Protein AF-A0A518KCK5-F1 (afdb_monomer_lite)

Structure (mmCIF, N/CA/C/O backbone):
data_AF-A0A518KCK5-F1
#
_entry.id   AF-A0A518KCK5-F1
#
loop_
_atom_site.group_PDB
_atom_site.id
_atom_site.type_symbol
_atom_site.label_atom_id
_atom_site.label_alt_id
_atom_site.label_comp_id
_atom_site.label_asym_id
_atom_site.label_entity_id
_atom_site.label_seq_id
_atom_site.pdbx_PDB_ins_code
_atom_site.Cartn_x
_atom_site.Cartn_y
_atom_site.Cartn_z
_atom_site.occupancy
_atom_site.B_iso_or_equiv
_atom_site.auth_seq_id
_atom_site.auth_comp_id
_atom_site.auth_asym_id
_atom_site.auth_atom_id
_atom_site.pdbx_PDB_model_num
ATOM 1 N N . MET A 1 1 ? -8.153 19.467 2.418 1.00 61.47 1 MET A N 1
ATOM 2 C CA . MET A 1 1 ? -8.011 18.110 2.972 1.00 61.47 1 MET A CA 1
ATOM 3 C C . MET A 1 1 ? -6.688 18.112 3.705 1.00 61.47 1 MET A C 1
ATOM 5 O O . MET A 1 1 ? -5.717 18.561 3.111 1.00 61.47 1 MET A O 1
ATOM 9 N N . GLU A 1 2 ? -6.687 17.811 4.998 1.00 73.44 2 GLU A N 1
ATOM 10 C CA . GLU A 1 2 ? -5.462 17.813 5.804 1.00 73.44 2 GLU A CA 1
ATOM 11 C C . GLU A 1 2 ? -4.768 16.465 5.605 1.00 73.44 2 GLU A C 1
ATOM 13 O O . GLU A 1 2 ? -5.410 15.422 5.723 1.00 73.44 2 GLU A O 1
ATOM 18 N N . GLU A 1 3 ? -3.505 16.497 5.190 1.00 80.38 3 GLU A N 1
ATOM 19 C CA . GLU A 1 3 ? -2.725 15.294 4.924 1.00 80.38 3 GLU A CA 1
ATOM 20 C C . GLU A 1 3 ? -2.230 14.689 6.240 1.00 80.38 3 GLU A C 1
ATOM 22 O O . GLU A 1 3 ? -1.619 15.382 7.052 1.00 80.38 3 GLU A O 1
ATOM 27 N N . ASP A 1 4 ? -2.479 13.392 6.432 1.00 89.56 4 ASP A N 1
ATOM 28 C CA . ASP A 1 4 ? -1.935 12.616 7.544 1.00 89.56 4 ASP A CA 1
ATOM 29 C C . ASP A 1 4 ? -0.813 11.704 7.018 1.00 89.56 4 ASP A C 1
ATOM 31 O O . ASP A 1 4 ? -1.108 10.634 6.476 1.00 89.56 4 ASP A O 1
ATOM 35 N N . PRO A 1 5 ? 0.468 12.094 7.155 1.00 87.75 5 PRO A N 1
ATOM 36 C CA . PRO A 1 5 ? 1.593 11.298 6.659 1.00 87.75 5 PRO A CA 1
ATOM 37 C C . PRO A 1 5 ? 1.743 9.957 7.393 1.00 87.75 5 PRO A C 1
ATOM 39 O O . PRO A 1 5 ? 2.468 9.082 6.932 1.00 87.75 5 PRO A O 1
ATOM 42 N N . GLU A 1 6 ? 1.059 9.772 8.526 1.00 92.50 6 GLU A N 1
ATOM 43 C CA . GLU A 1 6 ? 1.061 8.529 9.296 1.00 92.50 6 GLU A CA 1
ATOM 44 C C . GLU A 1 6 ? -0.296 7.815 9.258 1.00 92.50 6 GLU A C 1
ATOM 46 O O . GLU A 1 6 ? -0.589 6.984 10.125 1.00 92.50 6 GLU A O 1
ATOM 51 N N . LEU A 1 7 ? -1.129 8.105 8.247 1.00 94.25 7 LEU A N 1
ATOM 52 C CA . LEU A 1 7 ? -2.438 7.473 8.069 1.00 94.25 7 LEU A CA 1
ATOM 53 C C . LEU A 1 7 ? -2.349 5.946 8.150 1.00 94.25 7 LEU A C 1
ATOM 55 O O . LEU A 1 7 ? -3.210 5.306 8.759 1.00 94.25 7 LEU A O 1
ATOM 59 N N . TRP A 1 8 ? -1.294 5.376 7.572 1.00 94.62 8 TRP A N 1
ATOM 60 C CA . TRP A 1 8 ? -1.061 3.940 7.527 1.00 94.62 8 TRP A CA 1
ATOM 61 C C . TRP A 1 8 ? -1.106 3.259 8.897 1.00 94.62 8 TRP A C 1
ATOM 63 O O . TRP A 1 8 ? -1.677 2.178 9.030 1.00 94.62 8 TRP A O 1
ATOM 73 N N . LYS A 1 9 ? -0.614 3.923 9.951 1.00 95.25 9 LYS A N 1
ATOM 74 C CA . LYS A 1 9 ? -0.610 3.395 11.328 1.00 95.25 9 LYS A CA 1
ATOM 75 C C . LYS A 1 9 ? -2.014 3.210 11.904 1.00 95.25 9 LYS A C 1
ATOM 77 O O . LYS A 1 9 ? -2.188 2.559 12.930 1.00 95.25 9 LYS A O 1
ATOM 82 N N . LYS A 1 10 ? -3.017 3.841 11.291 1.00 94.94 10 LYS A N 1
ATOM 83 C CA . LYS A 1 10 ? -4.418 3.837 11.729 1.00 94.94 10 LYS A CA 1
ATOM 84 C C . LYS A 1 10 ? -5.296 2.948 10.857 1.00 94.94 10 LYS A C 1
ATOM 86 O O . LYS A 1 10 ? -6.481 2.808 11.168 1.00 94.94 10 LYS A O 1
ATOM 91 N N . LEU A 1 11 ? -4.765 2.431 9.749 1.00 96.00 11 LEU A N 1
ATOM 92 C CA . LEU A 1 11 ? -5.498 1.536 8.863 1.00 96.00 11 LEU A CA 1
ATOM 93 C C . LEU A 1 11 ? -5.876 0.253 9.605 1.00 96.00 11 LEU A C 1
ATOM 95 O O . LEU A 1 11 ? -5.294 -0.063 10.646 1.00 96.00 11 LEU A O 1
ATOM 99 N N . LYS A 1 12 ? -6.887 -0.447 9.094 1.00 96.12 12 LYS A N 1
ATOM 100 C CA . LYS A 1 12 ? -7.367 -1.752 9.571 1.00 96.12 12 LYS A CA 1
ATOM 101 C C . LYS A 1 12 ? -7.761 -2.617 8.377 1.00 96.12 12 LYS A C 1
ATOM 103 O O . LYS A 1 12 ? -8.107 -2.041 7.347 1.00 96.12 12 LYS A O 1
ATOM 108 N N . PRO A 1 13 ? -7.801 -3.959 8.500 1.00 96.88 13 PRO A N 1
ATOM 109 C CA . PRO A 1 13 ? -8.267 -4.801 7.406 1.00 96.88 13 PRO A CA 1
ATOM 110 C C . PRO A 1 13 ? -9.683 -4.398 6.978 1.00 96.88 13 PRO A C 1
ATOM 112 O O . PRO A 1 13 ? -10.546 -4.151 7.825 1.00 96.88 13 PRO A O 1
ATOM 115 N N . GLY A 1 14 ? -9.907 -4.305 5.671 1.00 96.88 14 GLY A N 1
ATOM 116 C CA . GLY A 1 14 ? -11.140 -3.819 5.056 1.00 96.88 14 GLY A CA 1
ATOM 117 C C . GLY A 1 14 ? -11.226 -2.299 4.874 1.00 96.88 14 GLY A C 1
ATOM 118 O O . GLY A 1 14 ? -12.127 -1.844 4.166 1.00 96.88 14 GLY A O 1
ATOM 119 N N . ASP A 1 15 ? -10.313 -1.505 5.452 1.00 97.44 15 ASP A N 1
ATOM 120 C CA . ASP A 1 15 ? -10.216 -0.083 5.110 1.00 97.44 15 ASP A CA 1
ATOM 121 C C . ASP A 1 15 ? -9.868 0.057 3.620 1.00 97.44 15 ASP A C 1
ATOM 123 O O . ASP A 1 15 ? -9.031 -0.667 3.076 1.00 97.44 15 ASP A O 1
ATOM 127 N N . ARG A 1 16 ? -10.518 1.018 2.962 1.00 97.69 16 ARG A N 1
ATOM 128 C CA . ARG A 1 16 ? -10.298 1.338 1.551 1.00 97.69 16 ARG A CA 1
ATOM 129 C C . ARG A 1 16 ? -9.457 2.594 1.459 1.00 97.69 16 ARG A C 1
ATOM 131 O O . ARG A 1 16 ? -9.804 3.614 2.062 1.00 97.69 16 ARG A O 1
ATOM 138 N N . VAL A 1 17 ? -8.375 2.537 0.700 1.00 97.12 17 VAL A N 1
ATOM 139 C CA . VAL A 1 17 ? -7.455 3.661 0.524 1.00 97.12 17 VAL A CA 1
ATOM 140 C C . VAL A 1 17 ? -7.090 3.846 -0.937 1.00 97.12 17 VAL A C 1
ATOM 142 O O . VAL A 1 17 ? -7.326 2.976 -1.770 1.00 97.12 17 VAL A O 1
ATOM 145 N N . ARG A 1 18 ? -6.513 4.994 -1.264 1.00 96.38 18 ARG A N 1
ATOM 146 C CA . ARG A 1 18 ? -5.832 5.207 -2.541 1.00 96.38 18 ARG A CA 1
ATOM 147 C C . ARG A 1 18 ? -4.655 6.150 -2.364 1.00 96.38 18 ARG A C 1
ATOM 149 O O . ARG A 1 18 ? -4.638 6.946 -1.424 1.00 96.38 18 ARG A O 1
ATOM 156 N N . PHE A 1 19 ? -3.728 6.110 -3.310 1.00 95.19 19 PHE A N 1
ATOM 157 C CA . PHE A 1 19 ? -2.702 7.135 -3.441 1.00 95.19 19 PHE A CA 1
ATOM 158 C C . PHE A 1 19 ? -3.277 8.349 -4.179 1.00 95.19 19 PHE A C 1
ATOM 160 O O . PHE A 1 19 ? -3.730 8.230 -5.317 1.00 95.19 19 PHE A O 1
ATOM 167 N N . PHE A 1 20 ? -3.278 9.523 -3.543 1.00 94.56 20 PHE A N 1
ATOM 168 C CA . PHE A 1 20 ? -3.701 10.781 -4.183 1.00 94.56 20 PHE A CA 1
ATOM 169 C C . PHE A 1 20 ? -2.531 11.545 -4.816 1.00 94.56 20 PHE A C 1
ATOM 171 O O . PHE A 1 20 ? -2.740 12.481 -5.590 1.00 94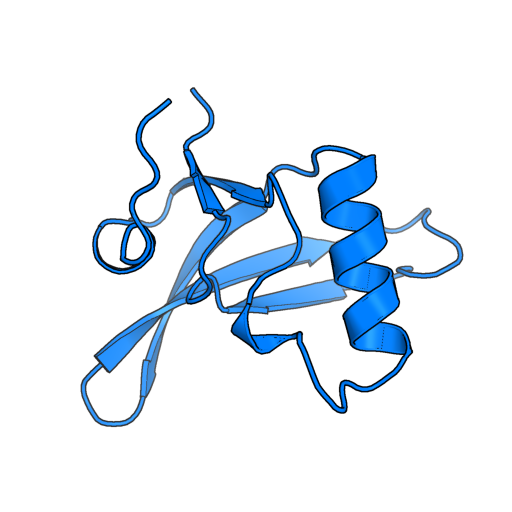.56 20 PHE A O 1
ATOM 178 N N . ARG A 1 21 ? -1.299 11.153 -4.483 1.00 94.06 21 ARG A N 1
ATOM 179 C CA . ARG A 1 21 ? -0.053 11.640 -5.073 1.00 94.06 21 ARG A CA 1
ATOM 180 C C . ARG A 1 21 ? 1.023 10.565 -4.980 1.00 94.06 21 ARG A C 1
ATOM 182 O O . ARG A 1 21 ? 0.877 9.602 -4.234 1.00 94.06 21 ARG A O 1
ATOM 189 N N . MET A 1 22 ? 2.120 10.778 -5.699 1.00 92.56 22 MET A N 1
ATOM 190 C CA . MET A 1 22 ? 3.325 9.970 -5.544 1.00 92.56 22 MET A CA 1
ATOM 191 C C . MET A 1 22 ? 3.875 10.114 -4.108 1.00 92.56 22 MET A C 1
ATOM 193 O O . MET A 1 22 ? 4.008 11.2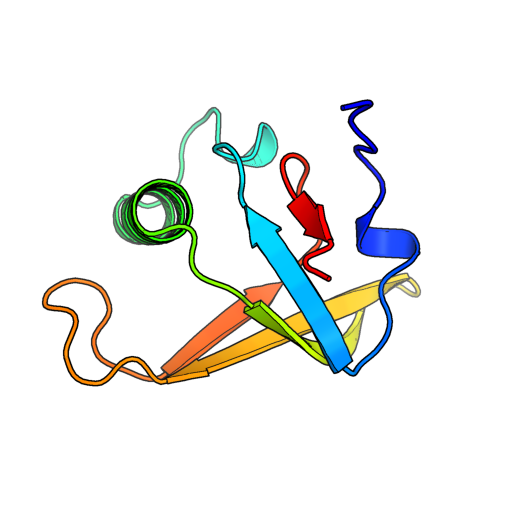57 -3.638 1.00 92.56 22 MET A O 1
ATOM 197 N N . PRO A 1 23 ? 4.200 9.006 -3.418 1.00 91.50 23 PRO A N 1
ATOM 198 C CA . PRO A 1 23 ? 4.915 9.043 -2.150 1.00 91.50 23 PRO A CA 1
ATOM 199 C C . PRO A 1 23 ? 6.235 9.804 -2.232 1.00 91.50 23 PRO A C 1
ATOM 201 O O . PRO A 1 23 ? 6.963 9.734 -3.226 1.00 91.50 23 PRO A O 1
ATOM 204 N N . SER A 1 24 ? 6.574 10.505 -1.155 1.00 90.06 24 SER A N 1
ATOM 205 C CA . SER A 1 24 ? 7.858 11.195 -1.019 1.00 90.06 24 SER A CA 1
ATOM 206 C C . SER A 1 24 ? 9.034 10.218 -0.931 1.00 90.06 24 SER A C 1
ATOM 208 O O . SER A 1 24 ? 10.132 10.540 -1.379 1.00 90.06 24 SER A O 1
ATOM 210 N N . THR A 1 25 ? 8.796 9.005 -0.426 1.00 83.94 25 THR A N 1
ATOM 211 C CA . THR A 1 25 ? 9.761 7.892 -0.365 1.00 83.94 25 THR A CA 1
ATOM 212 C C . THR A 1 25 ? 10.251 7.465 -1.748 1.00 83.94 25 THR A C 1
ATOM 214 O O . THR A 1 25 ? 11.380 6.996 -1.886 1.00 83.94 25 THR A O 1
ATOM 217 N N . LEU A 1 26 ? 9.441 7.695 -2.787 1.00 83.81 26 LEU A N 1
ATOM 218 C CA . LEU A 1 26 ? 9.779 7.395 -4.176 1.00 83.81 26 LEU A CA 1
ATOM 219 C C . LEU A 1 26 ? 10.497 8.554 -4.890 1.00 83.81 26 LEU A C 1
ATOM 221 O O . LEU A 1 26 ? 10.835 8.452 -6.072 1.00 83.81 26 LEU A O 1
ATOM 225 N N . VAL A 1 27 ? 10.778 9.657 -4.186 1.00 74.19 27 VAL A N 1
ATOM 226 C CA . VAL A 1 27 ? 11.602 10.763 -4.690 1.00 74.19 27 VAL A CA 1
ATOM 227 C C . VAL A 1 27 ? 13.078 10.365 -4.577 1.00 74.19 27 VAL A C 1
ATOM 229 O O . VAL A 1 27 ? 13.761 10.659 -3.600 1.00 74.19 27 VAL A O 1
ATOM 232 N N . GLY A 1 28 ? 13.583 9.657 -5.589 1.00 75.12 28 GLY A N 1
ATOM 233 C CA . GLY A 1 28 ? 14.952 9.140 -5.623 1.00 75.12 28 GLY A CA 1
ATOM 234 C C . GLY A 1 28 ? 15.151 8.087 -6.712 1.00 75.12 28 GLY A C 1
ATOM 235 O O . GLY A 1 28 ? 14.415 8.058 -7.698 1.00 75.12 28 GLY A O 1
ATOM 236 N N . TYR A 1 29 ? 16.154 7.217 -6.552 1.00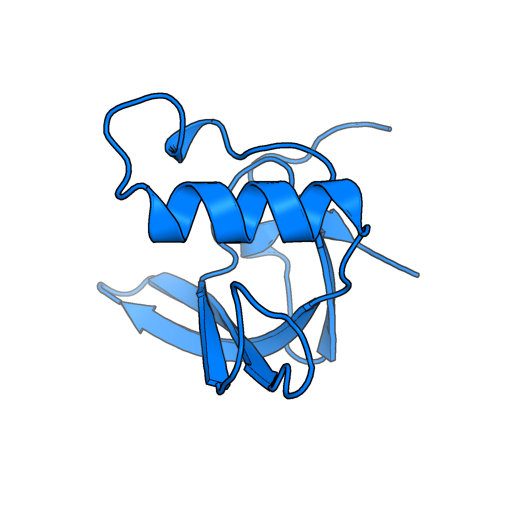 73.94 29 TYR A N 1
ATOM 237 C CA . TYR A 1 29 ? 16.268 6.040 -7.415 1.00 73.94 29 TYR A CA 1
ATOM 238 C C . TYR A 1 29 ? 15.244 4.992 -6.980 1.00 73.94 29 TYR A C 1
ATOM 240 O O . TYR A 1 29 ? 15.372 4.392 -5.916 1.00 73.94 29 TYR A O 1
ATOM 248 N N . VAL A 1 30 ? 14.249 4.775 -7.831 1.00 82.44 30 VAL A N 1
ATOM 249 C CA . VAL A 1 30 ? 13.233 3.730 -7.707 1.00 82.44 30 VAL A CA 1
ATOM 250 C C . VAL A 1 30 ? 13.270 2.920 -9.004 1.00 82.44 30 VAL A C 1
ATOM 252 O O . VAL A 1 30 ? 13.407 3.530 -10.071 1.00 82.44 30 VAL A O 1
ATOM 255 N N . PRO A 1 31 ? 13.167 1.579 -8.955 1.00 87.69 31 PRO A N 1
ATOM 256 C CA . PRO A 1 31 ? 13.013 0.774 -10.162 1.00 87.69 31 PRO A CA 1
ATOM 257 C C . PRO A 1 31 ? 11.873 1.307 -11.039 1.00 87.69 31 PRO A C 1
ATOM 259 O O . PRO A 1 31 ? 10.806 1.666 -10.539 1.00 87.69 31 PRO A O 1
ATOM 262 N N . GLU A 1 32 ? 12.095 1.375 -12.352 1.00 88.38 32 GLU A N 1
ATOM 263 C CA . GLU A 1 32 ? 11.144 1.994 -13.286 1.00 88.38 32 GLU A CA 1
ATOM 264 C C . GLU A 1 32 ? 9.746 1.357 -13.211 1.00 88.38 32 GLU A C 1
ATOM 266 O O . GLU A 1 32 ? 8.745 2.067 -13.243 1.00 88.38 32 GLU A O 1
ATOM 271 N N . GLU A 1 33 ? 9.675 0.038 -13.037 1.00 85.25 33 GLU A N 1
ATOM 272 C CA . GLU A 1 33 ? 8.418 -0.704 -12.883 1.00 85.25 33 GLU A CA 1
ATOM 273 C C . GLU A 1 33 ? 7.630 -0.263 -11.643 1.00 85.25 33 GLU A C 1
ATOM 275 O O . GLU A 1 33 ? 6.439 0.028 -11.740 1.00 85.25 33 GLU A O 1
ATOM 280 N N . THR A 1 34 ? 8.300 -0.115 -10.495 1.00 87.19 34 THR A N 1
ATOM 281 C CA . THR A 1 34 ? 7.674 0.379 -9.260 1.00 87.19 34 THR A CA 1
ATOM 282 C C . THR A 1 34 ? 7.138 1.791 -9.459 1.00 87.19 34 THR A C 1
ATOM 284 O O . THR A 1 34 ? 6.001 2.082 -9.099 1.00 87.19 34 THR A O 1
ATOM 287 N N . ARG A 1 35 ? 7.920 2.671 -10.092 1.00 89.19 35 ARG A N 1
ATOM 288 C CA . ARG A 1 35 ? 7.465 4.031 -10.388 1.00 89.19 35 ARG A CA 1
ATOM 289 C C . ARG A 1 35 ? 6.212 4.027 -11.271 1.00 89.19 35 ARG A C 1
ATOM 291 O O . ARG A 1 35 ? 5.252 4.719 -10.939 1.00 89.19 35 ARG A O 1
ATOM 298 N N . ARG A 1 36 ? 6.201 3.240 -12.352 1.00 89.19 36 ARG A N 1
ATOM 299 C CA . ARG A 1 36 ? 5.052 3.127 -13.269 1.00 89.19 36 ARG A CA 1
ATOM 300 C C . ARG A 1 36 ? 3.797 2.613 -12.565 1.00 89.19 36 ARG A C 1
ATOM 302 O O . ARG A 1 36 ? 2.715 3.132 -12.823 1.00 89.19 36 ARG A O 1
ATOM 309 N N . LEU A 1 37 ? 3.935 1.651 -11.650 1.00 89.81 37 LEU A N 1
ATOM 310 C CA . LEU A 1 37 ? 2.822 1.153 -10.837 1.00 89.81 37 LEU A CA 1
ATOM 311 C C . LEU A 1 37 ? 2.183 2.276 -10.006 1.00 89.81 37 LEU A C 1
ATOM 313 O O . LEU A 1 37 ? 0.968 2.466 -10.059 1.00 89.81 37 LEU A O 1
ATOM 317 N N . TYR A 1 38 ? 2.981 3.064 -9.283 1.00 91.56 38 TYR A N 1
ATOM 318 C CA . TYR A 1 38 ? 2.447 4.181 -8.497 1.00 91.56 38 TYR A CA 1
ATOM 319 C C . TYR A 1 38 ? 1.878 5.306 -9.369 1.00 91.56 38 TYR A C 1
ATOM 321 O O . TYR A 1 38 ? 0.825 5.849 -9.033 1.00 91.56 38 TYR A O 1
ATOM 329 N N . GLU A 1 39 ? 2.522 5.641 -10.493 1.00 92.19 39 GLU A N 1
ATOM 330 C CA . GLU A 1 39 ? 1.991 6.618 -11.457 1.00 92.19 39 GLU A CA 1
ATOM 331 C C . GLU A 1 39 ? 0.603 6.183 -11.946 1.00 92.19 39 GLU A C 1
ATOM 333 O O . GLU A 1 39 ? -0.344 6.970 -11.884 1.00 92.19 39 GLU A O 1
ATOM 338 N N . TRP A 1 40 ? 0.457 4.910 -12.318 1.00 92.00 40 TRP A N 1
ATOM 339 C CA . TRP A 1 40 ? -0.818 4.341 -12.739 1.00 92.00 40 TRP A CA 1
ATOM 340 C C . TRP A 1 40 ? -1.875 4.392 -11.629 1.00 92.00 40 TRP A C 1
ATOM 342 O O . TRP A 1 40 ? -2.991 4.850 -11.884 1.00 92.00 40 TRP A O 1
ATOM 352 N N . MET A 1 41 ? -1.539 3.987 -10.396 1.00 93.62 41 MET A N 1
ATOM 353 C CA . MET A 1 41 ? -2.482 4.000 -9.267 1.00 93.62 41 MET A CA 1
ATOM 354 C C . MET A 1 41 ? -3.003 5.408 -8.966 1.00 93.62 41 MET A C 1
ATOM 356 O O . MET A 1 41 ? -4.200 5.583 -8.727 1.00 93.62 41 MET A O 1
ATOM 360 N N . VAL A 1 42 ? -2.123 6.414 -9.006 1.00 94.69 42 VAL A N 1
ATOM 361 C CA . VAL A 1 42 ? -2.485 7.821 -8.784 1.00 94.69 42 VAL A CA 1
ATOM 362 C C . VAL A 1 42 ? -3.355 8.344 -9.928 1.00 94.69 42 VAL A C 1
ATOM 364 O O . VAL A 1 42 ? -4.409 8.931 -9.677 1.00 94.69 42 VAL A O 1
ATOM 367 N N . GLU A 1 43 ? -2.953 8.112 -11.181 1.00 94.31 43 GLU A N 1
ATOM 368 C CA . GLU A 1 43 ? -3.688 8.560 -12.372 1.00 94.31 43 GLU A CA 1
ATOM 369 C C . GLU A 1 43 ? -5.108 7.978 -12.416 1.00 94.31 43 GLU A C 1
ATOM 371 O O . GLU A 1 43 ? -6.084 8.703 -12.630 1.00 94.31 43 GLU A O 1
ATOM 376 N N . HIS A 1 44 ? -5.237 6.680 -12.139 1.00 92.81 44 HIS A N 1
ATOM 377 C CA . HIS A 1 44 ? -6.502 5.951 -12.217 1.00 92.81 44 HIS A CA 1
ATOM 378 C C . HIS A 1 44 ? -7.315 6.020 -10.921 1.00 92.81 44 HIS A C 1
ATOM 380 O O . HIS A 1 44 ? -8.428 5.493 -10.867 1.00 92.81 44 HIS A O 1
ATOM 386 N N . LYS A 1 45 ? -6.794 6.686 -9.879 1.00 94.62 45 LYS A N 1
ATOM 387 C CA . LYS A 1 45 ? -7.394 6.742 -8.536 1.00 94.62 45 LYS A CA 1
ATOM 388 C C . LYS A 1 45 ? -7.731 5.343 -8.014 1.00 94.62 45 LYS A C 1
ATOM 390 O O . LYS A 1 45 ? -8.808 5.138 -7.445 1.00 94.62 45 LYS A O 1
ATOM 395 N N . HIS A 1 46 ? -6.828 4.397 -8.258 1.00 94.69 46 HIS A N 1
ATOM 396 C CA . HIS A 1 46 ? -7.024 2.992 -7.940 1.00 94.69 46 HIS A CA 1
ATOM 397 C C . HIS A 1 46 ? -7.260 2.820 -6.437 1.00 94.69 46 HIS A C 1
ATOM 399 O O . HIS A 1 46 ? -6.529 3.377 -5.618 1.00 94.69 46 HIS A O 1
ATOM 405 N N . VAL A 1 47 ? -8.314 2.083 -6.082 1.00 96.25 47 VAL A N 1
ATOM 406 C CA . VAL A 1 47 ? -8.698 1.864 -4.686 1.00 96.25 47 VAL A CA 1
ATOM 407 C C . VAL A 1 47 ? -8.128 0.535 -4.226 1.00 96.25 47 VAL A C 1
ATOM 409 O O . VAL A 1 47 ? -8.547 -0.514 -4.704 1.00 96.25 47 VAL A O 1
ATOM 412 N N . LEU A 1 48 ? -7.224 0.614 -3.262 1.00 96.62 48 LEU A N 1
ATOM 413 C CA . LEU A 1 48 ? -6.633 -0.513 -2.562 1.00 96.62 48 LEU A CA 1
ATOM 414 C C . LEU A 1 48 ? -7.475 -0.842 -1.327 1.00 96.62 48 LEU A C 1
ATOM 416 O O . LEU A 1 48 ? -8.109 0.036 -0.726 1.00 96.62 48 LEU A O 1
ATOM 420 N N . VAL A 1 49 ? -7.476 -2.112 -0.945 1.00 97.62 49 VAL A N 1
ATOM 421 C CA . VAL A 1 49 ? -8.130 -2.606 0.269 1.00 97.62 49 VAL A CA 1
ATOM 422 C C . VAL A 1 49 ? -7.045 -3.147 1.180 1.00 97.62 49 VAL A C 1
ATOM 424 O O . VAL A 1 49 ? -6.173 -3.878 0.735 1.00 97.62 49 VAL A O 1
ATOM 427 N N . VAL A 1 50 ? -7.068 -2.773 2.454 1.00 97.69 50 VAL A N 1
ATOM 428 C CA . VAL A 1 50 ? -6.157 -3.374 3.431 1.00 97.69 50 VAL A CA 1
ATOM 429 C C . VAL A 1 50 ? -6.592 -4.823 3.643 1.00 97.69 50 VAL A C 1
ATOM 431 O O . VAL A 1 50 ? -7.666 -5.064 4.195 1.00 97.69 50 VAL A O 1
ATOM 434 N N . ASP A 1 51 ? -5.774 -5.778 3.226 1.00 97.44 51 ASP A N 1
ATOM 435 C CA . ASP A 1 51 ? -6.118 -7.201 3.273 1.00 97.44 51 ASP A CA 1
ATOM 436 C C . ASP A 1 51 ? -5.573 -7.870 4.533 1.00 97.44 51 ASP A C 1
ATOM 438 O O . ASP A 1 51 ? -6.294 -8.587 5.232 1.00 97.44 51 ASP A O 1
ATOM 442 N N . HIS A 1 52 ? -4.308 -7.605 4.857 1.00 96.88 52 HIS A N 1
ATOM 443 C CA . HIS A 1 52 ? -3.617 -8.231 5.979 1.00 96.88 52 HIS A CA 1
ATOM 444 C C . HIS A 1 52 ? -2.537 -7.324 6.583 1.00 96.88 52 HIS A C 1
ATOM 446 O O . HIS A 1 52 ? -2.290 -6.212 6.112 1.00 96.88 52 HIS A O 1
ATOM 452 N N . TYR A 1 53 ? -1.929 -7.811 7.668 1.00 97.06 53 TYR A N 1
ATOM 453 C CA . TYR A 1 53 ? -0.762 -7.209 8.302 1.00 97.06 53 TYR A CA 1
ATOM 454 C C . TYR A 1 53 ? 0.369 -8.212 8.358 1.00 97.06 53 TYR A C 1
ATOM 456 O O . TYR A 1 53 ? 0.128 -9.362 8.723 1.00 97.06 53 TYR A O 1
ATOM 464 N N . ASP A 1 54 ? 1.581 -7.718 8.136 1.00 96.44 54 ASP A N 1
ATOM 465 C CA . ASP A 1 54 ? 2.798 -8.428 8.504 1.00 96.44 54 ASP A CA 1
ATOM 466 C C . ASP A 1 54 ? 3.563 -7.638 9.561 1.00 96.44 54 ASP A C 1
ATOM 468 O O . ASP A 1 54 ? 3.760 -6.424 9.444 1.00 96.44 54 ASP A O 1
ATOM 472 N N . THR A 1 55 ? 4.018 -8.343 10.596 1.00 95.25 55 THR A N 1
ATOM 473 C CA . THR A 1 55 ? 4.868 -7.771 11.639 1.00 95.25 55 THR A CA 1
ATOM 474 C C . THR A 1 55 ? 6.334 -7.907 11.233 1.00 95.25 55 THR A C 1
ATOM 476 O O . THR A 1 55 ? 6.867 -9.016 11.163 1.00 95.25 55 THR A O 1
ATOM 479 N N . ILE A 1 56 ? 7.010 -6.780 11.024 1.00 93.50 56 ILE A N 1
ATOM 480 C CA . ILE A 1 56 ? 8.437 -6.716 10.684 1.00 93.50 56 ILE A CA 1
ATOM 481 C C . ILE A 1 56 ? 9.130 -5.887 11.763 1.00 93.50 56 ILE A C 1
ATOM 483 O O . ILE A 1 56 ? 8.712 -4.769 12.054 1.00 93.50 56 ILE A O 1
ATOM 487 N N . ASP A 1 57 ? 10.148 -6.455 12.411 1.00 94.44 57 ASP A N 1
ATOM 488 C CA . ASP A 1 57 ? 10.890 -5.811 13.508 1.00 94.44 57 ASP A CA 1
ATOM 489 C C . ASP A 1 57 ? 9.995 -5.25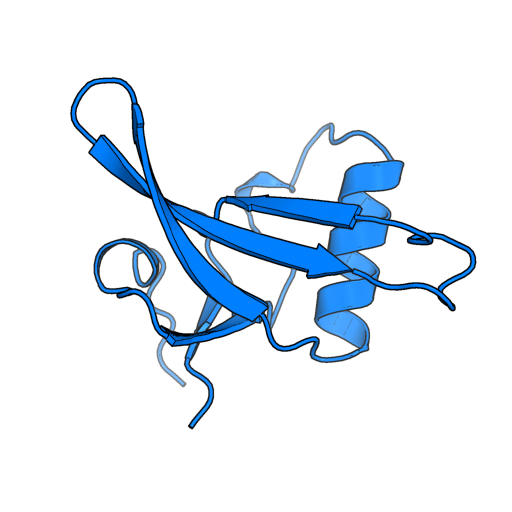0 14.638 1.00 94.44 57 ASP A C 1
ATOM 491 O O . ASP A 1 57 ? 10.312 -4.253 15.287 1.00 94.44 57 ASP A O 1
ATOM 495 N N . GLY A 1 58 ? 8.862 -5.914 14.897 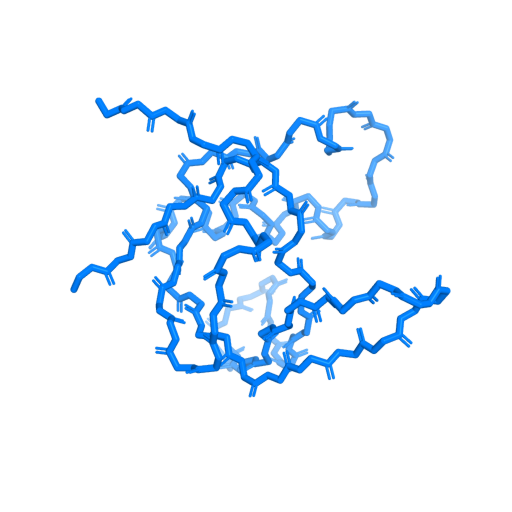1.00 94.81 58 GLY A N 1
ATOM 496 C CA . GLY A 1 58 ? 7.895 -5.523 15.928 1.00 94.81 58 GLY A CA 1
ATOM 497 C C . GLY A 1 58 ? 6.938 -4.397 15.523 1.00 94.81 58 GLY A C 1
ATOM 498 O O . GLY A 1 58 ? 6.226 -3.881 16.384 1.00 94.81 58 GLY A O 1
ATOM 499 N N . ILE A 1 59 ? 6.914 -4.016 14.245 1.00 94.44 59 ILE A N 1
ATOM 500 C CA . ILE A 1 59 ? 5.989 -3.030 13.680 1.00 94.44 59 ILE A CA 1
ATOM 501 C C . ILE A 1 59 ? 5.022 -3.749 12.738 1.00 94.44 59 ILE A C 1
ATOM 503 O O . ILE A 1 59 ? 5.452 -4.486 11.854 1.00 94.44 59 ILE A O 1
ATOM 507 N N . ASP A 1 60 ? 3.723 -3.515 12.924 1.00 94.94 60 ASP A N 1
ATOM 508 C CA . ASP A 1 60 ? 2.678 -4.054 12.054 1.00 94.94 60 ASP A CA 1
ATOM 509 C C . ASP A 1 60 ? 2.499 -3.159 10.824 1.00 94.94 60 ASP A C 1
ATOM 511 O O . ASP A 1 60 ? 2.138 -1.982 10.940 1.00 94.94 60 ASP A O 1
ATOM 515 N N . TYR A 1 61 ? 2.727 -3.725 9.642 1.00 96.50 61 TYR A N 1
ATOM 516 C CA . TYR A 1 61 ? 2.579 -3.038 8.365 1.00 96.50 61 TYR A CA 1
ATOM 517 C C . TYR A 1 61 ? 1.320 -3.518 7.640 1.00 96.50 61 TYR A C 1
ATOM 519 O O . TYR A 1 61 ? 1.174 -4.725 7.460 1.00 96.50 61 TYR A O 1
ATOM 527 N N . PRO A 1 62 ? 0.412 -2.616 7.227 1.00 97.81 62 PRO A N 1
ATOM 528 C CA . PRO A 1 62 ? -0.749 -2.981 6.422 1.00 97.81 62 PRO A CA 1
ATOM 529 C C . PRO A 1 62 ? -0.340 -3.283 4.978 1.00 97.81 62 PRO A C 1
ATOM 531 O O . PRO A 1 62 ? 0.444 -2.537 4.389 1.00 97.81 62 PRO A O 1
ATOM 534 N N . TRP A 1 63 ? -0.932 -4.316 4.390 1.00 97.75 63 TRP A N 1
ATOM 535 C CA . TRP A 1 63 ? -0.702 -4.721 3.003 1.00 97.75 63 TRP A CA 1
ATOM 536 C C . TRP A 1 63 ? -2.001 -4.756 2.203 1.00 97.75 63 TRP A C 1
ATOM 538 O O . TRP A 1 63 ? -3.084 -4.943 2.763 1.00 97.75 63 TRP A O 1
ATOM 548 N N . SER A 1 64 ? -1.876 -4.580 0.890 1.00 97.50 64 SER A N 1
ATOM 549 C CA . SER A 1 64 ? -2.944 -4.809 -0.080 1.00 97.50 64 SER A CA 1
ATOM 550 C C . SER A 1 64 ? -2.462 -5.751 -1.173 1.00 97.50 64 SER A C 1
ATOM 552 O O . SER A 1 64 ? -1.412 -5.516 -1.777 1.00 97.50 64 SER A O 1
ATOM 554 N N . ASP A 1 65 ? -3.256 -6.784 -1.422 1.00 95.19 65 ASP A N 1
ATOM 555 C CA . ASP A 1 65 ? -3.081 -7.760 -2.481 1.00 95.19 65 ASP A CA 1
ATOM 556 C C . ASP A 1 65 ? -4.213 -7.602 -3.493 1.00 95.19 65 ASP A C 1
ATOM 558 O O . ASP A 1 65 ? -5.398 -7.658 -3.161 1.00 95.19 65 ASP A O 1
ATOM 562 N N . TRP A 1 66 ? -3.872 -7.457 -4.766 1.00 93.19 66 TRP A N 1
ATOM 563 C CA . TRP A 1 66 ? -4.884 -7.411 -5.813 1.00 93.19 66 TRP A CA 1
ATOM 564 C C . TRP A 1 66 ? -4.392 -8.042 -7.106 1.00 93.19 66 TRP A C 1
ATOM 566 O O . TRP A 1 66 ? -3.218 -8.363 -7.282 1.00 93.19 66 TRP A O 1
ATOM 576 N N . PHE A 1 67 ? -5.332 -8.254 -8.019 1.00 88.00 67 PHE A N 1
ATOM 577 C CA . PHE A 1 67 ? -5.072 -8.841 -9.320 1.00 88.00 67 PHE A CA 1
ATOM 578 C C . PHE A 1 67 ? -5.621 -7.928 -10.409 1.00 88.00 67 PHE A C 1
ATOM 580 O O . PHE A 1 67 ? -6.805 -7.590 -10.390 1.00 88.00 67 PHE A O 1
ATOM 587 N N . GLU A 1 68 ? -4.770 -7.552 -11.360 1.00 86.88 68 GLU A N 1
ATOM 588 C CA . GLU A 1 68 ? -5.135 -6.702 -12.491 1.00 86.88 68 GLU A CA 1
ATOM 589 C C . GLU A 1 68 ? -4.859 -7.451 -13.807 1.00 86.88 68 GLU A C 1
ATOM 591 O O . GLU A 1 68 ? -3.727 -7.470 -14.282 1.00 86.88 68 GLU A O 1
ATOM 596 N N . PRO A 1 69 ? -5.857 -8.131 -14.404 1.00 78.06 69 PRO A N 1
ATOM 597 C CA . PRO A 1 69 ? -5.635 -8.977 -15.580 1.00 78.06 69 PRO A CA 1
ATOM 598 C C . PRO A 1 69 ? -5.529 -8.229 -16.911 1.00 78.06 69 PRO A C 1
ATOM 600 O O . PRO A 1 69 ? -5.200 -8.851 -17.912 1.00 78.06 69 PRO A O 1
ATOM 603 N N . ASN A 1 70 ? -5.875 -6.940 -16.976 1.00 77.56 70 ASN A N 1
ATOM 604 C CA . ASN A 1 70 ? -6.029 -6.232 -18.256 1.00 77.56 70 ASN A CA 1
ATOM 605 C C . ASN A 1 70 ? -5.232 -4.922 -18.329 1.00 77.56 70 ASN A C 1
ATOM 607 O O . ASN A 1 70 ? -5.594 -4.022 -19.089 1.00 77.56 70 ASN A O 1
ATOM 611 N N . CYS A 1 71 ? -4.160 -4.792 -17.547 1.00 74.25 71 CYS A N 1
ATOM 612 C CA . CYS A 1 71 ? -3.283 -3.629 -17.600 1.00 74.25 71 CYS A CA 1
ATOM 613 C C . CYS A 1 71 ? -1.953 -4.006 -18.258 1.00 74.25 71 CYS A C 1
ATOM 615 O O . 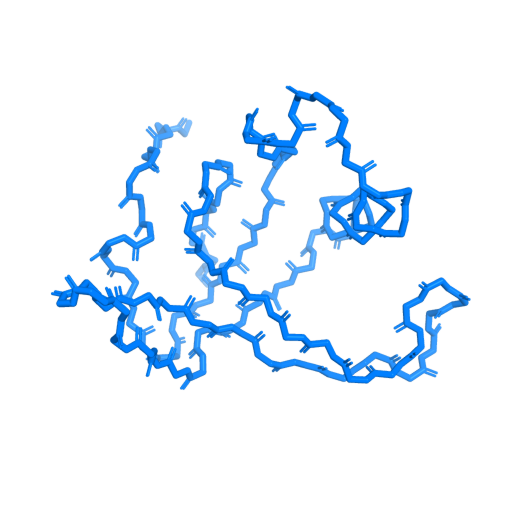CYS A 1 71 ? -1.171 -4.747 -17.679 1.00 74.25 71 CYS A O 1
ATOM 617 N N . GLU A 1 72 ? -1.670 -3.462 -19.446 1.00 71.94 72 GLU A N 1
ATOM 618 C CA . GLU A 1 72 ? -0.471 -3.772 -20.255 1.00 71.94 72 GLU A CA 1
ATOM 619 C C . GLU A 1 72 ? 0.860 -3.633 -19.487 1.00 71.94 72 GLU A C 1
ATOM 621 O O . GLU A 1 72 ? 1.856 -4.267 -19.827 1.00 71.94 72 GLU A O 1
ATOM 626 N N . HIS A 1 73 ? 0.890 -2.814 -18.435 1.00 69.88 73 HIS A N 1
ATOM 627 C CA . HIS A 1 73 ? 2.079 -2.596 -17.609 1.00 69.88 73 HIS A CA 1
ATOM 628 C C . HIS A 1 73 ? 1.993 -3.215 -16.213 1.00 69.88 73 HIS A C 1
ATOM 630 O O . HIS A 1 73 ? 2.987 -3.187 -15.496 1.00 69.88 73 HIS A O 1
ATOM 636 N N . LEU A 1 74 ? 0.833 -3.754 -15.831 1.00 78.75 74 LEU A N 1
ATOM 637 C CA . LEU A 1 74 ? 0.535 -4.275 -14.496 1.00 78.75 74 LEU A CA 1
ATOM 638 C C . LEU A 1 74 ? -0.267 -5.577 -14.578 1.00 78.75 74 LEU A C 1
ATOM 640 O O . LEU A 1 74 ? -1.110 -5.835 -13.726 1.00 78.75 74 LEU A O 1
ATOM 644 N N . GLU A 1 75 ? -0.061 -6.394 -15.607 1.00 84.69 75 GLU A N 1
ATOM 645 C CA . GLU A 1 75 ? -0.783 -7.657 -15.712 1.00 84.69 75 GLU A CA 1
ATOM 646 C C . GLU A 1 75 ? -0.304 -8.615 -14.616 1.00 84.69 75 GLU A C 1
ATOM 648 O O . GLU A 1 75 ? 0.876 -8.964 -14.558 1.00 84.69 75 GLU A O 1
ATOM 653 N N . GLY A 1 76 ? -1.217 -9.047 -13.746 1.00 88.31 76 GLY A N 1
ATOM 654 C CA . GLY A 1 76 ? -0.937 -10.080 -12.753 1.00 88.31 76 GLY A CA 1
ATOM 655 C C . GLY A 1 76 ? -1.318 -9.720 -11.323 1.00 88.31 76 GLY A C 1
ATOM 656 O O . GLY A 1 76 ? -2.132 -8.830 -11.071 1.00 88.31 76 GLY A O 1
ATOM 657 N N . SER A 1 77 ? -0.762 -10.493 -10.389 1.00 91.38 77 SER A N 1
ATOM 658 C CA . SER A 1 77 ? -0.930 -10.288 -8.951 1.00 91.38 77 SER A CA 1
ATOM 659 C C . SER A 1 77 ? 0.078 -9.269 -8.446 1.00 91.38 77 SER A C 1
ATOM 661 O O . SER A 1 77 ? 1.271 -9.384 -8.729 1.00 91.38 77 SER A O 1
ATOM 663 N N . HIS A 1 78 ? -0.401 -8.329 -7.643 1.00 91.44 78 HIS A N 1
ATOM 664 C CA . HIS A 1 78 ? 0.399 -7.287 -7.021 1.00 91.44 78 HIS A CA 1
ATOM 665 C C . HIS A 1 78 ? 0.169 -7.295 -5.524 1.00 91.44 78 HIS A C 1
ATOM 667 O O . HIS A 1 78 ? -0.946 -7.525 -5.059 1.00 91.44 78 HIS A O 1
ATOM 673 N N . THR A 1 79 ? 1.238 -7.001 -4.801 1.00 93.12 79 THR A N 1
ATOM 674 C CA . THR A 1 79 ? 1.249 -6.902 -3.348 1.00 93.12 79 THR A CA 1
ATOM 675 C C . THR A 1 79 ? 2.000 -5.629 -2.994 1.00 93.12 79 THR A C 1
ATOM 677 O O . THR A 1 79 ? 3.135 -5.431 -3.436 1.00 93.12 79 THR A O 1
ATOM 680 N N . ILE A 1 80 ? 1.364 -4.747 -2.228 1.00 93.56 80 ILE A N 1
ATOM 681 C CA . ILE A 1 80 ? 1.932 -3.459 -1.827 1.00 93.56 80 ILE A CA 1
ATOM 682 C C . ILE A 1 80 ? 1.781 -3.249 -0.328 1.00 93.56 80 ILE A C 1
ATOM 684 O O . ILE A 1 80 ? 0.716 -3.475 0.248 1.00 93.56 80 ILE A O 1
ATOM 688 N N . VAL A 1 81 ? 2.851 -2.775 0.300 1.00 95.12 81 VAL A N 1
ATOM 689 C CA . VAL A 1 81 ? 2.798 -2.289 1.675 1.00 95.12 81 VAL A CA 1
ATOM 690 C C . VAL A 1 81 ? 2.241 -0.866 1.674 1.00 95.12 81 VAL A C 1
ATOM 692 O O . VAL A 1 81 ? 2.675 -0.002 0.918 1.00 95.12 81 VAL A O 1
ATOM 695 N N . LEU A 1 82 ? 1.250 -0.604 2.516 1.00 95.44 82 LEU A N 1
ATOM 696 C CA . LEU A 1 82 ? 0.559 0.678 2.595 1.00 95.44 82 LEU A CA 1
ATOM 697 C C . LEU A 1 82 ? 1.183 1.548 3.688 1.00 95.44 82 LEU A C 1
ATOM 699 O O . LEU A 1 82 ? 0.478 1.923 4.612 1.00 95.44 82 LEU A O 1
ATOM 703 N N . ASN A 1 83 ? 2.486 1.834 3.635 1.00 94.31 83 ASN A N 1
ATOM 704 C CA . ASN A 1 83 ? 3.231 2.560 4.684 1.00 94.31 83 ASN A CA 1
ATOM 705 C C . ASN A 1 83 ? 3.757 3.942 4.255 1.00 94.31 83 ASN A C 1
ATOM 707 O O . ASN A 1 83 ? 4.550 4.558 4.970 1.00 94.31 83 ASN A O 1
ATOM 711 N N . ASP A 1 84 ? 3.326 4.405 3.090 1.00 91.94 84 ASP A N 1
ATOM 712 C CA . ASP A 1 84 ? 3.799 5.624 2.451 1.00 91.94 84 ASP A CA 1
ATOM 713 C C . ASP A 1 84 ? 2.926 6.847 2.784 1.00 91.94 84 ASP A C 1
ATOM 715 O O . ASP A 1 84 ? 1.746 6.740 3.138 1.00 91.94 84 ASP A O 1
ATOM 719 N N . ASP A 1 85 ? 3.498 8.041 2.619 1.00 92.12 85 ASP A N 1
ATOM 720 C CA . ASP A 1 85 ? 2.734 9.285 2.553 1.00 92.12 85 ASP A CA 1
ATOM 721 C C . ASP A 1 85 ? 1.925 9.375 1.245 1.00 92.12 85 ASP A C 1
ATOM 723 O O . ASP A 1 85 ? 2.124 8.610 0.302 1.00 92.12 85 ASP A O 1
ATOM 727 N N . GLY A 1 86 ? 0.985 10.319 1.159 1.00 92.00 86 GLY A N 1
ATOM 728 C CA . GLY A 1 86 ? 0.135 10.441 -0.030 1.00 92.00 86 GLY A CA 1
ATOM 729 C C . GLY A 1 86 ? -1.011 9.422 -0.110 1.00 92.00 86 GLY A C 1
ATOM 730 O O . GLY A 1 86 ? -1.698 9.366 -1.133 1.00 92.00 86 GLY A O 1
ATOM 731 N N . LEU A 1 87 ? -1.246 8.647 0.953 1.00 95.00 87 LEU A N 1
ATOM 732 C CA . LEU A 1 87 ? -2.439 7.818 1.127 1.00 95.00 87 LEU A CA 1
ATOM 733 C C . LEU A 1 87 ? -3.625 8.647 1.634 1.00 95.00 87 LEU A C 1
ATOM 735 O O . LEU A 1 87 ? -3.484 9.520 2.490 1.00 95.00 87 LEU A O 1
ATOM 739 N N . GLU A 1 88 ? -4.825 8.315 1.167 1.00 95.75 88 GLU A N 1
ATOM 740 C CA . GLU A 1 88 ? -6.082 8.806 1.736 1.00 95.75 88 GLU A CA 1
ATOM 741 C C . GLU A 1 88 ? -7.124 7.690 1.867 1.00 95.75 88 GLU A C 1
ATOM 743 O O . GLU A 1 88 ? -7.134 6.743 1.080 1.00 95.75 88 GLU A O 1
ATOM 748 N N . ARG A 1 89 ? -8.025 7.811 2.853 1.00 95.31 89 ARG A N 1
ATOM 749 C CA . ARG A 1 89 ? -9.177 6.908 3.004 1.00 95.31 89 ARG A CA 1
ATOM 750 C C . ARG A 1 89 ? -10.251 7.219 1.964 1.00 95.31 89 ARG A C 1
ATOM 752 O O . ARG A 1 89 ? -10.538 8.381 1.684 1.00 95.31 89 ARG A O 1
ATOM 759 N N . VAL A 1 90 ? -10.896 6.172 1.464 1.00 94.94 90 VAL A N 1
ATOM 760 C CA . VAL A 1 90 ? -12.037 6.247 0.548 1.00 94.94 90 VAL A CA 1
ATOM 761 C C . VAL A 1 90 ? -13.292 5.788 1.294 1.00 94.94 90 VAL A C 1
ATOM 763 O O . VAL A 1 90 ? -13.319 4.676 1.818 1.00 94.94 90 VAL A O 1
ATOM 766 N N . ASN A 1 91 ? -14.308 6.655 1.353 1.00 82.56 91 ASN A N 1
ATOM 767 C CA . ASN A 1 91 ? -15.627 6.340 1.923 1.00 82.56 91 ASN A CA 1
ATOM 768 C C . ASN A 1 91 ? -16.481 5.495 0.972 1.00 82.56 91 ASN A C 1
ATOM 770 O O . ASN A 1 91 ? -16.378 5.708 -0.259 1.00 82.56 91 ASN A O 1
#

pLDDT: mean 90.56, std 7.58, range [61.47, 97.81]

Organism: NCBI:txid2528022

Sequence (91 aa):
MEEDPELWKKLKPGDRVRFFRMPSTLVGYVPEETRRLYEWMVEHKHVLVVDHYDTIDGIDYPWSDWFEPNCEHLEGSHTIVLNDDGLERVN

Foldseek 3Di:
DDWDFAVQLVDDAFWKKAQCDDFPVVVDDDPPLVVVVNVVRNVVVPIFGFHAWDQDPNDTWTKGWDADCPDPSGHGIDMDTPNTTRMDTDD

Secondary structure (DSSP, 8-state):
----TTGGGG--TT-EEEESS--GGGSS---HHHHHHHHHHHHTT--EE--EEEEETTEEEEEEEEEETT-TTS-EEEEEE--STTEEE--

Radius of gyration: 12.89 Å; chains: 1; bounding box: 32×28×36 Å